Protein AF-A0AAD7K6D8-F1 (afdb_monomer)

Organism: NCBI:txid1033252

Foldseek 3Di:
DDPPDDPDDPPVVVVVVVLQVCLVVDPPSDNDHDDPPDDDDDDDDCPCVVDVDDD

Mean predicted aligned error: 11.21 Å

pLDDT: mean 79.9, std 13.63, range [46.91, 95.25]

Secondary structure (DSSP, 8-state):
----PPP---HHHHHHHHHHHHHTTSGGG-SSPP-SS------SSTHHHH-----

Radius of gyration: 22.04 Å; Cα contacts (8 Å, |Δi|>4): 22; chains: 1; bounding box: 67×25×37 Å

Structure (mmCIF, N/CA/C/O backbone):
data_AF-A0AAD7K6D8-F1
#
_entry.id   AF-A0AAD7K6D8-F1
#
loop_
_atom_site.group_PDB
_atom_site.id
_atom_site.type_symbol
_atom_site.label_atom_id
_atom_site.label_alt_id
_atom_site.label_comp_id
_atom_site.label_asym_id
_atom_site.label_entity_id
_atom_site.label_seq_id
_atom_site.pdbx_PDB_ins_code
_atom_site.Cartn_x
_atom_site.Cartn_y
_atom_site.Cartn_z
_atom_site.occupancy
_ato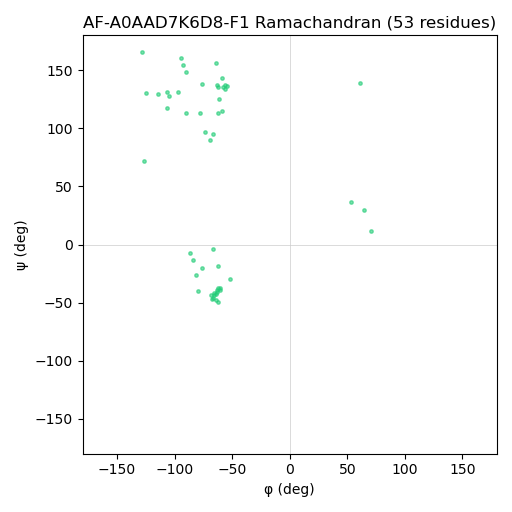m_site.B_iso_or_equiv
_atom_site.auth_seq_id
_atom_site.auth_comp_id
_atom_site.auth_asym_id
_atom_site.auth_atom_id
_atom_site.pdbx_PDB_model_num
ATOM 1 N N . MET A 1 1 ? -51.125 10.941 10.022 1.00 46.91 1 MET A N 1
ATOM 2 C CA . MET A 1 1 ? -49.974 10.051 10.284 1.00 46.91 1 MET A CA 1
ATOM 3 C C . MET A 1 1 ? -48.840 10.472 9.350 1.00 46.91 1 MET A C 1
ATOM 5 O O . MET A 1 1 ? -48.917 10.200 8.161 1.00 46.91 1 MET A O 1
ATOM 9 N N . ARG A 1 2 ? -47.872 11.276 9.816 1.00 53.25 2 ARG A N 1
ATOM 10 C CA . ARG A 1 2 ? -46.753 11.720 8.965 1.00 53.25 2 ARG A CA 1
ATOM 11 C C . ARG A 1 2 ? -45.759 10.567 8.856 1.00 53.25 2 ARG A C 1
ATOM 13 O O . ARG A 1 2 ? -45.146 10.198 9.850 1.00 53.25 2 ARG A O 1
ATOM 20 N N . THR A 1 3 ? -45.608 9.993 7.668 1.00 58.25 3 THR A N 1
ATOM 21 C CA . THR A 1 3 ? -44.529 9.046 7.376 1.00 58.25 3 THR A CA 1
ATOM 22 C C . THR A 1 3 ? -43.214 9.822 7.367 1.00 58.25 3 THR A C 1
ATOM 24 O O . THR A 1 3 ? -42.816 10.379 6.343 1.00 58.25 3 THR A O 1
ATOM 27 N N . HIS A 1 4 ? -42.554 9.923 8.521 1.00 58.91 4 HIS A N 1
ATOM 28 C CA . HIS A 1 4 ? -41.188 10.428 8.585 1.00 58.91 4 HIS A CA 1
ATOM 29 C C . HIS A 1 4 ? -40.280 9.418 7.883 1.00 58.91 4 HIS A C 1
ATOM 31 O O . HIS A 1 4 ? -39.852 8.423 8.461 1.00 58.91 4 HIS A O 1
ATOM 37 N N . ARG A 1 5 ? -40.008 9.661 6.599 1.00 57.88 5 ARG A N 1
ATOM 38 C CA . ARG A 1 5 ? -38.914 8.991 5.900 1.00 57.88 5 ARG A CA 1
ATOM 39 C C . ARG A 1 5 ? -37.622 9.383 6.625 1.00 57.88 5 ARG A C 1
ATOM 41 O O . ARG A 1 5 ? -37.389 10.585 6.777 1.00 57.88 5 ARG A O 1
ATOM 48 N N . PRO A 1 6 ? -36.793 8.427 7.079 1.00 67.06 6 PRO A N 1
ATOM 49 C CA . PRO A 1 6 ? -35.528 8.774 7.705 1.00 67.06 6 PRO A CA 1
ATOM 50 C C . PRO A 1 6 ? -34.677 9.586 6.715 1.00 67.06 6 PRO A C 1
ATOM 52 O O . PRO A 1 6 ? -34.738 9.326 5.503 1.00 67.06 6 PRO A O 1
ATOM 55 N N . PRO A 1 7 ? -33.913 10.584 7.192 1.00 70.56 7 PRO A N 1
ATOM 56 C CA . PRO A 1 7 ? -33.051 11.373 6.326 1.00 70.56 7 PRO A CA 1
ATOM 57 C C . PRO A 1 7 ? -32.093 10.438 5.583 1.00 70.56 7 PRO A C 1
ATOM 59 O O . PRO A 1 7 ? -31.507 9.524 6.167 1.00 70.56 7 PRO A O 1
ATOM 62 N N . ARG A 1 8 ? -3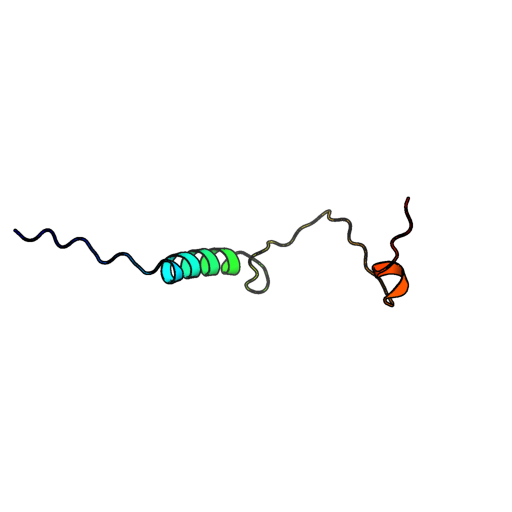1.953 10.644 4.267 1.00 66.19 8 ARG A N 1
ATOM 63 C CA . ARG A 1 8 ? -30.930 9.952 3.478 1.00 66.19 8 ARG A CA 1
ATOM 64 C C . ARG A 1 8 ? -29.583 10.319 4.090 1.00 66.19 8 ARG A C 1
ATOM 66 O O . ARG A 1 8 ? -29.211 11.488 4.045 1.00 66.19 8 ARG A O 1
ATOM 73 N N . ARG A 1 9 ? -28.871 9.343 4.661 1.00 66.69 9 ARG A N 1
ATOM 74 C CA . ARG A 1 9 ? -27.495 9.572 5.115 1.00 66.69 9 ARG A CA 1
ATOM 75 C C . ARG A 1 9 ? -26.682 10.120 3.936 1.00 66.69 9 ARG A C 1
ATOM 77 O O . ARG A 1 9 ? -26.850 9.617 2.817 1.00 66.69 9 ARG A O 1
ATOM 84 N N . PRO A 1 10 ? -25.846 11.150 4.136 1.00 75.12 10 PRO A N 1
ATOM 85 C CA . PRO A 1 10 ? -25.018 11.674 3.062 1.00 75.12 10 PRO A CA 1
ATOM 86 C C . PRO A 1 10 ? -24.139 10.542 2.520 1.00 75.12 10 PRO A C 1
ATOM 88 O O . PRO A 1 10 ? -23.571 9.762 3.282 1.00 75.12 10 PRO A O 1
ATOM 91 N N . ARG A 1 11 ? -24.025 10.430 1.189 1.00 70.56 11 ARG A N 1
ATOM 92 C CA . ARG A 1 11 ? -23.261 9.350 0.526 1.00 70.56 11 ARG A CA 1
ATOM 93 C C . ARG A 1 11 ? -21.828 9.214 1.068 1.00 70.56 11 ARG A C 1
ATOM 95 O O . ARG A 1 11 ? -21.295 8.108 1.091 1.00 70.56 11 ARG A O 1
ATOM 102 N N . GLY A 1 12 ? -21.237 10.318 1.533 1.00 75.19 12 GLY A N 1
ATOM 103 C CA . GLY A 1 12 ? -19.916 10.348 2.162 1.00 75.19 12 GLY A CA 1
ATOM 104 C C . GLY A 1 12 ? -19.818 9.542 3.4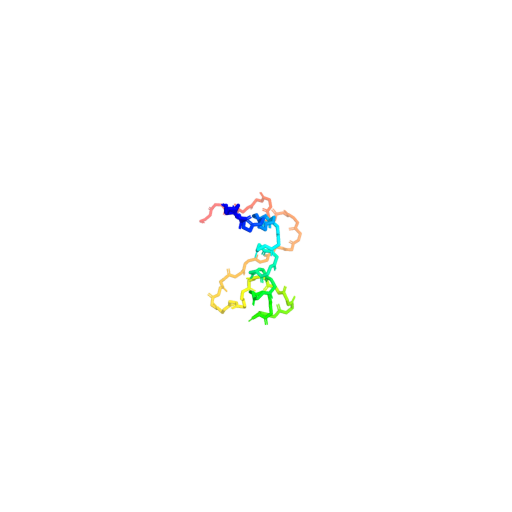62 1.00 75.19 12 GLY A C 1
ATOM 105 O O . GLY A 1 12 ? -18.820 8.857 3.653 1.00 75.19 12 GLY A O 1
ATOM 106 N N . GLU A 1 13 ? -20.856 9.535 4.308 1.00 78.62 13 GLU A N 1
ATOM 107 C CA . GLU A 1 13 ? -20.856 8.767 5.568 1.00 78.62 13 GLU A CA 1
ATOM 108 C C . GLU A 1 13 ? -20.813 7.258 5.317 1.00 78.62 13 GLU A C 1
ATOM 110 O O . GLU A 1 13 ? -20.075 6.530 5.976 1.00 78.62 13 GLU A O 1
ATOM 115 N N . VAL A 1 14 ? -21.601 6.780 4.351 1.00 82.44 14 VAL A N 1
ATOM 116 C CA . VAL A 1 14 ? -21.654 5.351 4.009 1.00 82.44 14 VAL A CA 1
ATOM 117 C C . VAL A 1 14 ? -20.337 4.912 3.37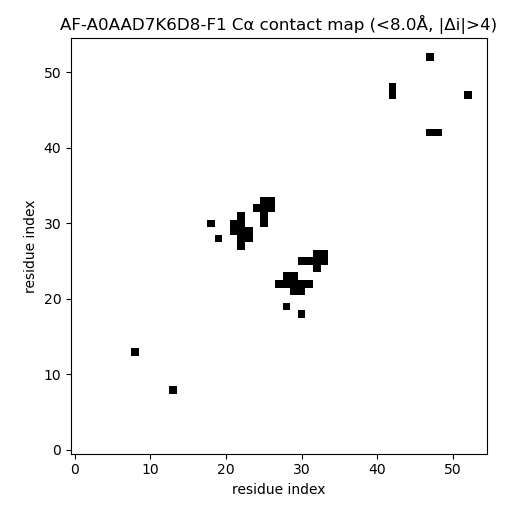3 1.00 82.44 14 VAL A C 1
ATOM 119 O O . VAL A 1 14 ? -19.784 3.885 3.754 1.00 82.44 14 VAL A O 1
ATOM 122 N N . ARG A 1 15 ? -19.789 5.723 2.459 1.00 84.19 15 ARG A N 1
ATOM 123 C CA . ARG A 1 15 ? -18.500 5.446 1.815 1.00 84.19 15 ARG A CA 1
ATOM 124 C C . A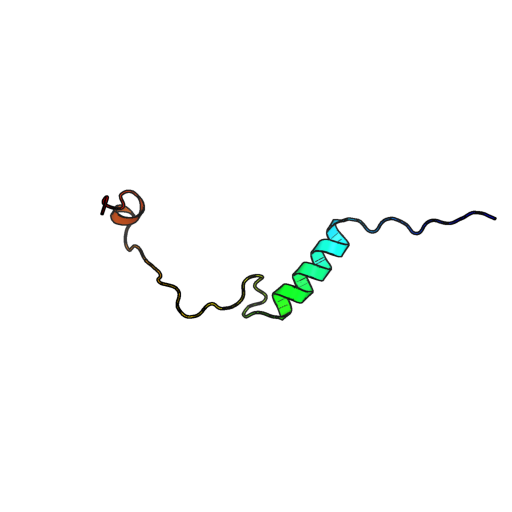RG A 1 15 ? -17.344 5.432 2.817 1.00 84.19 15 ARG A C 1
ATOM 126 O O . ARG A 1 15 ? -16.467 4.587 2.693 1.00 84.19 15 ARG A O 1
ATOM 133 N N . GLY A 1 16 ? -17.354 6.333 3.800 1.00 88.00 16 GLY A N 1
ATOM 134 C CA . GLY A 1 16 ? -16.337 6.382 4.852 1.00 88.00 16 GLY A CA 1
ATOM 135 C C . GLY A 1 16 ? -16.333 5.132 5.730 1.00 88.00 16 GLY A C 1
ATOM 136 O O . GLY A 1 16 ? -15.271 4.590 6.000 1.00 88.00 16 GLY A O 1
ATOM 137 N N . ARG A 1 17 ? -17.514 4.625 6.111 1.00 90.44 17 ARG A N 1
ATOM 138 C CA . ARG A 1 17 ? -17.632 3.396 6.918 1.00 90.44 17 ARG A CA 1
ATOM 139 C C . ARG A 1 17 ? -17.119 2.164 6.185 1.00 90.44 17 ARG A C 1
ATOM 141 O O . ARG A 1 17 ? -16.315 1.432 6.739 1.00 90.44 17 ARG A O 1
ATOM 148 N N . VAL A 1 18 ? -17.540 1.989 4.932 1.00 91.19 18 VAL A N 1
ATOM 149 C CA . VAL A 1 18 ? -17.068 0.882 4.084 1.00 91.19 18 VAL A CA 1
ATOM 150 C C . VAL A 1 18 ? -15.555 0.964 3.889 1.00 91.19 18 VAL A C 1
ATOM 152 O O . VAL A 1 18 ? -14.871 -0.049 3.913 1.00 91.19 18 VAL A O 1
ATOM 155 N N . ARG A 1 19 ? -15.014 2.175 3.725 1.00 89.56 19 ARG A N 1
ATOM 156 C CA . ARG A 1 19 ? -13.573 2.375 3.579 1.00 89.56 19 ARG A CA 1
ATOM 157 C C . ARG A 1 19 ? -12.810 2.030 4.858 1.00 89.56 19 ARG A C 1
ATOM 159 O O . ARG A 1 19 ? -11.848 1.289 4.771 1.00 89.56 19 ARG A O 1
ATOM 166 N N . ALA A 1 20 ? -13.281 2.494 6.014 1.00 93.31 20 ALA A N 1
ATOM 167 C CA . ALA A 1 20 ? -12.669 2.185 7.304 1.00 93.31 20 ALA A CA 1
ATOM 168 C C . ALA A 1 20 ? -12.671 0.677 7.609 1.00 93.31 20 ALA A C 1
ATOM 170 O O . ALA A 1 20 ? -11.702 0.165 8.154 1.00 93.31 20 ALA A O 1
ATOM 171 N N . GLU A 1 21 ? -13.737 -0.034 7.234 1.00 93.69 21 GLU A N 1
ATOM 172 C CA . GLU A 1 21 ? -13.825 -1.491 7.382 1.00 93.69 21 GLU A CA 1
ATOM 173 C C . GLU A 1 21 ? -12.815 -2.233 6.492 1.00 93.69 21 GLU A C 1
ATOM 175 O O . GLU A 1 21 ? -12.172 -3.172 6.949 1.00 93.69 21 GLU A O 1
ATOM 180 N N . ILE A 1 22 ? -12.638 -1.788 5.244 1.00 92.94 22 ILE A N 1
ATOM 181 C CA . ILE A 1 22 ? -11.646 -2.352 4.316 1.00 92.94 22 ILE A CA 1
ATOM 182 C C . ILE A 1 22 ? -10.221 -2.053 4.792 1.00 92.94 22 ILE A C 1
ATOM 184 O O . ILE A 1 22 ? -9.383 -2.950 4.817 1.00 92.94 22 ILE A O 1
ATOM 188 N N . ASP A 1 23 ? -9.953 -0.803 5.167 1.00 95.12 23 ASP A N 1
ATOM 189 C CA . ASP A 1 23 ? -8.626 -0.337 5.566 1.00 95.12 23 ASP A CA 1
ATOM 190 C C . ASP A 1 23 ? -8.149 -1.076 6.834 1.00 95.12 23 ASP A C 1
ATOM 192 O O . ASP A 1 23 ? -7.017 -1.554 6.876 1.00 95.12 23 ASP A O 1
ATOM 196 N N . ALA A 1 24 ? -9.044 -1.298 7.809 1.00 95.25 24 ALA A N 1
ATOM 197 C CA . ALA A 1 24 ? -8.764 -2.076 9.022 1.00 95.25 24 ALA A CA 1
ATOM 198 C C . ALA A 1 24 ? -8.406 -3.554 8.755 1.00 95.25 24 ALA A C 1
ATOM 200 O O . ALA A 1 24 ? -7.846 -4.224 9.625 1.00 95.25 24 ALA A O 1
ATOM 201 N N . GLY A 1 25 ? -8.744 -4.077 7.572 1.00 91.56 25 GLY A N 1
ATOM 202 C CA . GLY A 1 25 ? -8.440 -5.443 7.150 1.00 91.56 25 GLY A CA 1
ATOM 203 C C . GLY A 1 25 ? -7.066 -5.613 6.501 1.00 91.56 25 GLY A C 1
ATOM 204 O O . GLY A 1 25 ? -6.662 -6.748 6.242 1.00 91.56 25 GLY A O 1
ATOM 205 N N . HIS A 1 26 ? -6.336 -4.529 6.230 1.00 95.06 26 HIS A N 1
ATOM 206 C CA . HIS A 1 26 ? -5.045 -4.596 5.554 1.00 95.06 26 HIS A CA 1
ATOM 207 C C . HIS A 1 26 ? -3.952 -3.853 6.316 1.00 95.06 26 HIS A C 1
ATOM 209 O O . HIS A 1 26 ? -4.172 -3.056 7.226 1.00 95.06 26 HIS A O 1
ATOM 215 N N . ARG A 1 27 ? -2.711 -4.126 5.920 1.00 92.06 27 ARG A N 1
ATOM 216 C CA . ARG A 1 27 ? -1.539 -3.510 6.527 1.00 92.06 27 ARG A CA 1
ATOM 217 C C . ARG A 1 27 ? -1.553 -1.993 6.301 1.00 92.06 27 ARG A C 1
ATOM 219 O O . ARG A 1 27 ? -1.791 -1.535 5.186 1.00 92.06 27 ARG A O 1
ATOM 226 N N . PHE A 1 28 ? -1.213 -1.242 7.349 1.00 95.19 28 PHE A N 1
ATOM 227 C CA . PHE A 1 28 ? -1.079 0.223 7.332 1.00 95.19 28 PHE A CA 1
ATOM 228 C C . PHE A 1 28 ? -2.375 0.999 7.048 1.00 95.19 28 PHE A C 1
ATOM 230 O O . PHE A 1 28 ? -2.303 2.077 6.461 1.00 95.19 28 PHE A O 1
ATOM 237 N N . ASP A 1 29 ? -3.539 0.457 7.423 1.00 94.62 29 ASP A N 1
ATOM 238 C CA . ASP A 1 29 ? -4.846 1.060 7.122 1.00 94.62 29 ASP A CA 1
ATOM 239 C C . ASP A 1 29 ? -5.005 1.360 5.617 1.00 94.62 29 ASP A C 1
ATOM 241 O O . ASP A 1 29 ? -5.544 2.387 5.198 1.00 94.62 29 ASP A O 1
ATOM 245 N N . ASN A 1 30 ? -4.456 0.477 4.777 1.00 91.38 30 ASN A N 1
ATOM 246 C CA . ASN A 1 30 ? -4.500 0.618 3.331 1.00 91.38 30 ASN A CA 1
ATOM 247 C C . ASN A 1 30 ? -5.743 -0.069 2.764 1.00 91.38 30 ASN A C 1
ATOM 249 O O . ASN A 1 30 ? -6.184 -1.120 3.207 1.00 91.38 30 ASN A O 1
ATOM 253 N N . PHE A 1 31 ? -6.267 0.462 1.677 1.00 93.62 31 PHE A N 1
ATOM 254 C CA . PHE A 1 31 ? -7.412 -0.141 1.009 1.00 93.62 31 PHE A CA 1
ATOM 255 C C . PHE A 1 31 ? -7.073 -1.370 0.185 1.00 93.62 31 PHE A C 1
ATOM 257 O O . PHE A 1 31 ? -7.967 -2.133 -0.178 1.00 93.62 31 PHE A O 1
ATOM 264 N N . ALA A 1 32 ? -5.802 -1.508 -0.181 1.00 93.56 32 ALA A N 1
ATOM 265 C CA . ALA A 1 32 ? -5.296 -2.639 -0.926 1.00 93.56 32 ALA A CA 1
ATOM 266 C C . ALA A 1 32 ? -4.685 -3.655 0.040 1.00 93.56 32 ALA A C 1
ATOM 268 O O . ALA A 1 32 ? -3.852 -3.302 0.877 1.00 93.56 32 ALA A O 1
ATOM 269 N N . ALA A 1 33 ? -5.076 -4.917 -0.124 1.00 93.12 33 ALA A N 1
ATOM 270 C CA . ALA A 1 33 ? -4.429 -6.038 0.538 1.00 93.12 33 ALA A CA 1
ATOM 271 C C . ALA A 1 33 ? -2.977 -6.193 0.063 1.00 93.12 33 ALA A C 1
ATOM 273 O O . ALA A 1 33 ? -2.627 -5.807 -1.056 1.00 93.12 33 ALA A O 1
ATOM 274 N N . GLU A 1 34 ? -2.150 -6.815 0.902 1.00 93.25 34 GLU A N 1
ATOM 275 C CA . GLU A 1 34 ? -0.838 -7.299 0.479 1.00 93.25 34 GLU A CA 1
ATOM 276 C C . GLU A 1 34 ? -1.019 -8.359 -0.618 1.00 93.25 34 GLU A C 1
ATOM 278 O O . GLU A 1 34 ? -1.904 -9.214 -0.529 1.00 93.25 34 GLU A O 1
ATOM 283 N N . ARG A 1 35 ? -0.209 -8.278 -1.676 1.00 94.06 35 ARG A N 1
ATOM 284 C CA . ARG A 1 35 ? -0.231 -9.222 -2.795 1.00 94.06 35 ARG A CA 1
ATOM 285 C C . ARG A 1 35 ? 1.081 -9.989 -2.837 1.00 94.06 35 ARG A C 1
ATOM 287 O O . ARG A 1 35 ? 2.152 -9.385 -2.807 1.00 94.06 35 ARG A O 1
ATOM 294 N N . SER A 1 36 ? 0.985 -11.311 -2.909 1.00 92.56 36 SER A N 1
ATOM 295 C CA . SER A 1 36 ? 2.097 -12.197 -3.243 1.00 92.56 36 SER A CA 1
ATOM 296 C C . SER A 1 36 ? 2.091 -12.497 -4.742 1.00 92.56 36 SER A C 1
ATOM 298 O O . SER A 1 36 ? 1.066 -12.339 -5.399 1.00 92.56 36 SER A O 1
ATOM 300 N N . GLU A 1 37 ? 3.233 -12.944 -5.273 1.00 93.25 37 GLU A N 1
ATOM 301 C CA . GLU A 1 37 ? 3.374 -13.440 -6.660 1.00 93.25 37 GLU A CA 1
ATOM 302 C C . GLU A 1 37 ? 3.273 -12.374 -7.768 1.00 93.25 37 GLU A C 1
ATOM 304 O O . GLU A 1 37 ? 3.250 -12.702 -8.954 1.00 93.25 37 GLU A O 1
ATOM 309 N N . ASP A 1 38 ? 3.300 -11.091 -7.407 1.00 88.50 38 ASP A N 1
ATOM 310 C CA . ASP A 1 38 ? 3.414 -10.005 -8.377 1.00 88.50 38 ASP A CA 1
ATOM 311 C C . ASP A 1 38 ? 4.857 -9.876 -8.903 1.00 88.50 38 ASP A C 1
ATOM 313 O O . ASP A 1 38 ? 5.833 -9.899 -8.147 1.00 88.50 38 ASP A O 1
ATOM 317 N N . PHE A 1 39 ? 5.000 -9.650 -10.212 1.00 91.25 39 PHE A N 1
ATOM 318 C CA . PHE A 1 39 ? 6.264 -9.222 -10.815 1.00 91.25 39 PHE A CA 1
ATOM 319 C C . PHE A 1 39 ? 6.335 -7.693 -10.822 1.00 91.25 39 PHE A C 1
ATOM 321 O O . PHE A 1 39 ? 5.577 -7.027 -11.528 1.00 91.25 39 PHE A O 1
ATOM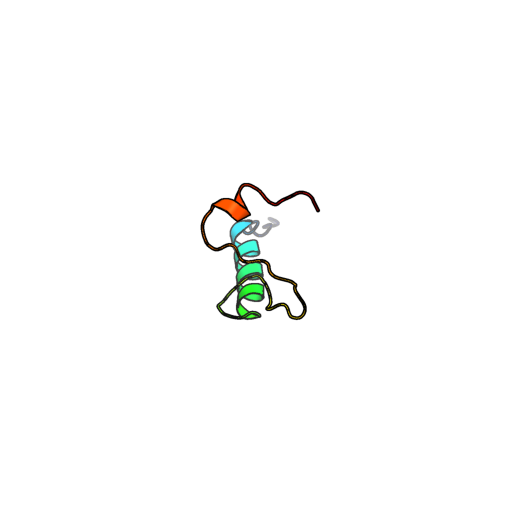 328 N N . VAL A 1 40 ? 7.263 -7.128 -10.051 1.00 89.94 40 VAL A N 1
ATOM 329 C CA . VAL A 1 40 ? 7.442 -5.674 -9.926 1.00 89.94 40 VAL A CA 1
ATOM 330 C C . VAL A 1 40 ? 8.701 -5.233 -10.672 1.00 89.94 40 VAL A C 1
ATOM 332 O O . VAL A 1 40 ? 9.776 -5.794 -10.469 1.00 89.94 40 VAL A O 1
ATOM 335 N N . LYS A 1 41 ? 8.585 -4.191 -11.507 1.00 86.38 41 LYS A N 1
ATOM 336 C CA . LYS A 1 41 ? 9.728 -3.517 -12.139 1.00 86.38 41 LYS A CA 1
ATOM 337 C C . LYS A 1 41 ? 9.950 -2.155 -11.491 1.00 86.38 41 LYS A C 1
ATOM 339 O O . LYS A 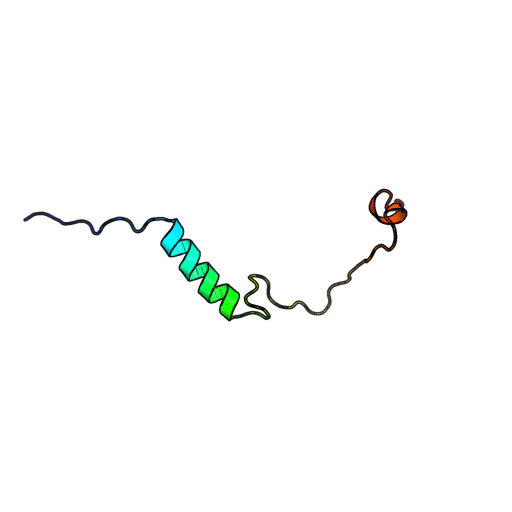1 41 ? 9.093 -1.277 -11.572 1.00 86.38 41 LYS A O 1
ATOM 344 N N . TRP A 1 42 ? 11.113 -1.980 -10.880 1.00 84.19 42 TRP A N 1
ATOM 345 C CA . TRP A 1 42 ? 11.595 -0.686 -10.416 1.00 84.19 42 TRP A CA 1
ATOM 346 C C . TRP A 1 42 ? 12.456 -0.037 -11.501 1.00 84.19 42 TRP A C 1
ATOM 348 O O . TRP A 1 42 ? 13.033 -0.722 -12.342 1.00 84.19 42 TRP A O 1
ATOM 358 N N . HIS A 1 43 ? 12.532 1.289 -11.486 1.00 82.44 43 HIS A N 1
ATOM 359 C CA . HIS A 1 43 ? 13.421 2.050 -12.358 1.00 82.44 43 HIS A CA 1
ATOM 360 C C . HIS A 1 43 ? 14.275 2.939 -11.457 1.00 82.44 43 HIS A C 1
ATOM 362 O O . HIS A 1 43 ? 13.736 3.602 -10.568 1.00 82.44 43 HIS A O 1
ATOM 368 N N . LEU A 1 44 ? 15.591 2.907 -11.659 1.00 80.94 44 LEU A N 1
ATOM 369 C CA . LEU A 1 44 ? 16.523 3.852 -11.056 1.00 80.94 44 LEU A CA 1
ATOM 370 C C . LEU A 1 44 ? 16.941 4.824 -12.155 1.00 80.94 44 LEU A C 1
ATOM 372 O O . LEU A 1 44 ? 17.339 4.390 -13.230 1.00 80.94 44 LEU A O 1
ATOM 376 N N . ASP A 1 45 ? 16.813 6.114 -11.861 1.00 76.62 45 ASP A N 1
ATOM 377 C CA . ASP A 1 45 ? 16.935 7.223 -12.805 1.00 76.62 45 ASP A CA 1
ATOM 378 C C . ASP A 1 45 ? 15.903 7.192 -13.956 1.00 76.62 45 ASP A C 1
ATOM 380 O O . ASP A 1 45 ? 15.518 6.162 -14.505 1.00 76.62 45 ASP A O 1
ATOM 384 N N . GLY A 1 46 ? 15.366 8.366 -14.301 1.00 70.25 46 GLY A N 1
ATOM 385 C CA . GLY A 1 46 ? 14.144 8.497 -15.116 1.00 70.25 46 GLY A CA 1
ATOM 386 C C . GLY A 1 46 ? 14.242 8.025 -16.574 1.00 70.25 46 GLY A C 1
ATOM 387 O O . GLY A 1 46 ? 13.234 8.036 -17.281 1.00 70.25 46 GLY A O 1
ATOM 388 N N . HIS A 1 47 ? 15.425 7.607 -17.022 1.00 71.25 47 HIS A N 1
ATOM 389 C CA . HIS A 1 47 ? 15.691 7.193 -18.397 1.00 71.25 47 HIS A CA 1
ATOM 390 C C . HIS A 1 47 ? 14.857 5.965 -18.801 1.00 71.25 47 HIS A C 1
ATOM 392 O O . HIS A 1 47 ? 14.135 6.003 -19.798 1.00 71.25 47 HIS A O 1
ATOM 398 N N . ASP A 1 48 ? 14.856 4.920 -17.972 1.00 64.56 48 ASP A N 1
ATOM 399 C CA . ASP A 1 48 ? 14.179 3.657 -18.295 1.00 64.56 48 ASP A CA 1
ATOM 400 C C . ASP A 1 48 ? 12.676 3.679 -17.962 1.00 64.56 48 ASP A C 1
ATOM 402 O O . ASP A 1 48 ? 11.922 2.813 -18.412 1.00 64.56 48 ASP A O 1
ATOM 406 N N . TYR A 1 49 ? 12.222 4.679 -17.195 1.00 63.41 49 TYR A N 1
ATOM 407 C CA . TYR A 1 49 ? 10.798 4.911 -16.929 1.00 63.41 49 TYR A CA 1
ATOM 408 C C . TYR A 1 49 ? 10.107 5.631 -18.094 1.00 63.41 49 TYR A C 1
ATOM 410 O O . TYR A 1 49 ? 8.977 5.293 -18.441 1.00 63.41 49 TYR A O 1
ATOM 418 N N . MET A 1 50 ? 10.775 6.614 -18.711 1.00 69.81 50 MET A N 1
ATOM 419 C CA . MET A 1 50 ? 10.211 7.371 -19.836 1.00 69.81 50 MET A CA 1
ATOM 420 C C . MET A 1 50 ? 10.341 6.645 -21.178 1.00 69.81 50 MET A C 1
ATOM 422 O O . MET A 1 50 ? 9.508 6.869 -22.055 1.00 69.81 50 MET A O 1
ATOM 426 N N . TRP A 1 51 ? 11.338 5.766 -21.338 1.00 68.31 51 TRP A N 1
ATOM 427 C CA . TRP A 1 51 ? 11.528 4.993 -22.566 1.00 68.31 51 TRP A CA 1
ATOM 428 C C . TRP A 1 51 ? 11.628 3.484 -22.301 1.00 68.31 51 TRP A C 1
ATOM 430 O O . TRP A 1 51 ? 12.704 2.891 -22.431 1.00 68.31 51 TRP A O 1
ATOM 440 N N . PRO A 1 52 ? 10.519 2.812 -21.939 1.00 61.78 52 PRO A N 1
ATOM 441 C CA . PRO A 1 52 ? 10.505 1.359 -21.927 1.00 61.78 52 PRO A CA 1
ATOM 442 C C . PRO A 1 52 ? 10.743 0.860 -23.359 1.00 61.78 52 PRO A C 1
ATOM 444 O O . PRO A 1 52 ? 9.938 1.091 -24.259 1.00 61.78 52 PRO A O 1
ATOM 447 N N . SER A 1 53 ? 11.886 0.208 -23.575 1.00 64.81 53 SER A N 1
ATOM 448 C CA . SER A 1 53 ? 12.242 -0.378 -24.869 1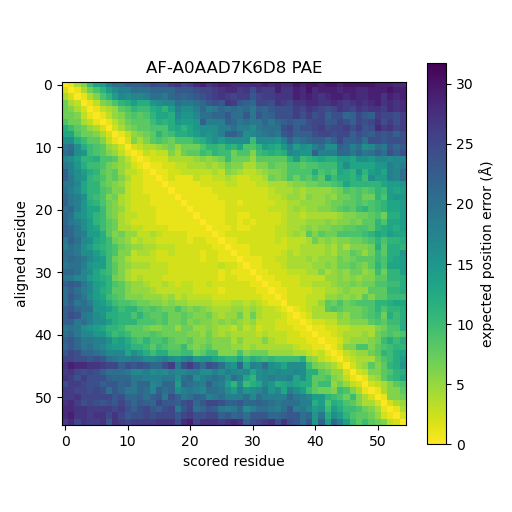.00 64.81 53 SER A CA 1
ATOM 449 C C . SER A 1 53 ? 11.154 -1.366 -25.325 1.00 64.81 53 SER A C 1
ATOM 451 O O . SER A 1 53 ? 10.677 -2.146 -24.494 1.00 64.81 53 SER A O 1
ATOM 453 N N . PRO A 1 54 ? 10.750 -1.358 -26.609 1.00 67.38 54 PRO A N 1
ATOM 454 C CA . PRO A 1 54 ? 9.715 -2.242 -27.122 1.00 67.38 54 PRO A CA 1
ATOM 455 C C . PRO A 1 54 ? 10.292 -3.654 -27.242 1.00 67.38 54 PRO A C 1
ATOM 457 O O . PRO A 1 54 ? 10.977 -3.977 -28.212 1.00 67.38 54 PRO A O 1
ATOM 460 N N . ARG A 1 55 ? 10.061 -4.495 -26.240 1.00 58.00 55 ARG A N 1
ATOM 461 C CA . ARG A 1 55 ? 10.220 -5.943 -26.371 1.00 58.00 55 ARG A CA 1
ATOM 462 C C . ARG A 1 55 ? 8.921 -6.624 -26.002 1.00 58.00 55 ARG A C 1
ATOM 464 O O . ARG A 1 55 ? 8.347 -6.229 -24.964 1.00 58.00 55 ARG A O 1
#

Sequence (5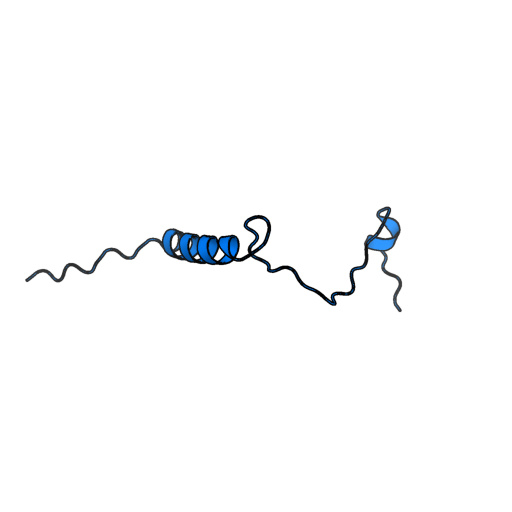5 aa):
MRTHRPPRRPRGEVRGRVRAEIDAGHRFDNFAAERSEDFVKWHLDGHDYMWPSPR

Solvent-accessible surface area (backbone atoms only — not comparable to full-atom values): 3844 Å² total; per-residue (Å²): 134,83,82,78,71,76,79,79,74,58,71,66,62,58,53,48,52,58,47,52,58,46,8,74,74,24,72,88,63,26,79,59,66,88,77,80,93,74,88,85,84,85,70,82,64,70,65,59,67,78,53,68,76,95,122